Protein AF-A0A0K2UL37-F1 (afdb_monomer_lite)

Foldseek 3Di:
DDPDPDDPVVVVVVVVVVVVVPCPPDDDDDLDDLVVLVVVCVVPVPDDLCVVCVVSVHDSVSSVVSCVVVVHDDPCCVVPPPDDPVRVVVVVD

Structure (mmCIF, N/CA/C/O backbone):
data_AF-A0A0K2UL37-F1
#
_entry.id   AF-A0A0K2UL37-F1
#
loop_
_atom_site.group_PDB
_atom_site.id
_atom_site.type_symbol
_atom_site.label_atom_id
_atom_site.label_alt_id
_atom_site.label_comp_id
_atom_site.label_asym_id
_atom_site.label_entity_id
_atom_site.label_seq_id
_atom_site.pdbx_PDB_ins_code
_atom_site.Cartn_x
_atom_site.Cartn_y
_atom_site.Cartn_z
_atom_site.occupancy
_atom_site.B_iso_or_equiv
_atom_site.auth_seq_id
_atom_site.auth_comp_id
_atom_site.auth_asym_id
_atom_site.auth_atom_id
_atom_site.pdbx_PDB_model_num
ATOM 1 N N . MET A 1 1 ? 34.869 5.943 -34.498 1.00 49.66 1 MET A N 1
ATOM 2 C CA . MET A 1 1 ? 33.741 5.799 -33.548 1.00 49.66 1 MET A CA 1
ATOM 3 C C . MET A 1 1 ? 33.882 4.460 -32.839 1.00 49.66 1 MET A C 1
ATOM 5 O O . MET A 1 1 ? 34.079 3.466 -33.526 1.00 49.66 1 MET A O 1
ATOM 9 N N . LYS A 1 2 ? 33.864 4.424 -31.498 1.00 56.00 2 LYS A N 1
ATOM 10 C CA . LYS A 1 2 ? 33.973 3.166 -30.737 1.00 56.00 2 LYS A CA 1
ATOM 11 C C . LYS A 1 2 ? 32.758 2.294 -31.054 1.00 56.00 2 LYS A C 1
ATOM 13 O O . LYS A 1 2 ? 31.630 2.711 -30.803 1.00 56.00 2 LYS A O 1
ATOM 18 N N . ALA A 1 3 ? 32.993 1.120 -31.635 1.00 63.19 3 ALA A N 1
ATOM 19 C CA . ALA A 1 3 ? 31.954 0.128 -31.845 1.00 63.19 3 ALA A CA 1
ATOM 20 C C . ALA A 1 3 ? 31.399 -0.259 -30.472 1.00 63.19 3 ALA A C 1
ATOM 22 O O . ALA A 1 3 ? 32.119 -0.773 -29.619 1.00 63.19 3 ALA A O 1
ATOM 23 N N . LEU A 1 4 ? 30.128 0.050 -30.228 1.00 68.50 4 LEU A N 1
ATOM 24 C CA . LEU A 1 4 ? 29.424 -0.519 -29.092 1.00 68.50 4 LEU A CA 1
ATOM 25 C C . LEU A 1 4 ? 29.497 -2.044 -29.271 1.00 68.50 4 LEU A C 1
ATOM 27 O O . LEU A 1 4 ? 29.056 -2.539 -30.307 1.00 68.50 4 LEU A O 1
ATOM 31 N N . ASN A 1 5 ? 30.079 -2.772 -28.309 1.00 81.25 5 ASN A N 1
ATOM 32 C CA . ASN A 1 5 ? 30.146 -4.244 -28.277 1.00 81.25 5 ASN A CA 1
ATOM 33 C C . ASN A 1 5 ? 28.741 -4.835 -28.072 1.00 81.25 5 ASN A C 1
ATOM 35 O O . ASN A 1 5 ? 28.422 -5.449 -27.057 1.00 81.25 5 ASN A O 1
ATOM 39 N N . ILE A 1 6 ? 27.853 -4.574 -29.019 1.00 80.69 6 ILE A N 1
ATOM 40 C CA . ILE A 1 6 ? 26.446 -4.920 -28.978 1.00 80.69 6 ILE A CA 1
ATOM 41 C C . ILE A 1 6 ? 26.169 -5.730 -30.235 1.00 80.69 6 ILE A C 1
ATOM 43 O O . ILE A 1 6 ? 26.549 -5.351 -31.343 1.00 80.69 6 ILE A O 1
ATOM 47 N N . SER A 1 7 ? 25.499 -6.868 -30.068 1.00 85.81 7 SER A N 1
ATOM 48 C CA . SER A 1 7 ? 25.143 -7.712 -31.201 1.00 85.81 7 SER A CA 1
ATOM 49 C C . SER A 1 7 ? 24.210 -6.969 -32.163 1.00 85.81 7 SER A C 1
ATOM 51 O O . SER A 1 7 ? 23.356 -6.175 -31.752 1.00 85.81 7 SER A O 1
ATOM 53 N N . LYS A 1 8 ? 24.324 -7.273 -33.463 1.00 82.50 8 LYS A N 1
ATOM 54 C CA . LYS A 1 8 ? 23.437 -6.720 -34.502 1.00 82.50 8 LYS A CA 1
ATOM 55 C C . LYS A 1 8 ? 21.954 -6.923 -34.155 1.00 82.50 8 LYS A C 1
ATOM 57 O O . LYS A 1 8 ? 21.148 -6.025 -34.365 1.00 82.50 8 LYS A O 1
ATOM 62 N N . ALA A 1 9 ? 21.612 -8.057 -33.537 1.00 87.00 9 ALA A N 1
ATOM 63 C CA . ALA A 1 9 ? 20.255 -8.364 -33.087 1.00 87.00 9 ALA A CA 1
ATOM 64 C C . ALA A 1 9 ? 19.739 -7.376 -32.029 1.00 87.00 9 ALA A C 1
ATOM 66 O O . ALA A 1 9 ? 18.596 -6.925 -32.103 1.00 87.00 9 ALA A O 1
ATOM 67 N N . THR A 1 10 ? 20.573 -7.007 -31.057 1.00 83.81 10 THR A N 1
ATOM 68 C CA . THR A 1 10 ? 20.210 -6.014 -30.039 1.00 83.81 10 THR A CA 1
ATOM 69 C C . THR A 1 10 ? 20.060 -4.624 -30.658 1.00 83.81 10 THR A C 1
ATOM 71 O O . THR A 1 10 ? 19.115 -3.914 -30.323 1.00 83.81 10 THR A O 1
ATOM 74 N N . LEU A 1 11 ? 20.908 -4.266 -31.627 1.00 83.38 11 LEU A N 1
ATOM 75 C CA . LEU A 1 11 ? 20.780 -3.023 -32.398 1.00 83.38 11 LEU A CA 1
ATOM 76 C C . LEU A 1 11 ? 19.459 -2.952 -33.183 1.00 83.38 11 LEU A C 1
ATOM 78 O O . LEU A 1 11 ? 18.757 -1.944 -33.109 1.00 83.38 11 LEU A O 1
ATOM 82 N N . CYS A 1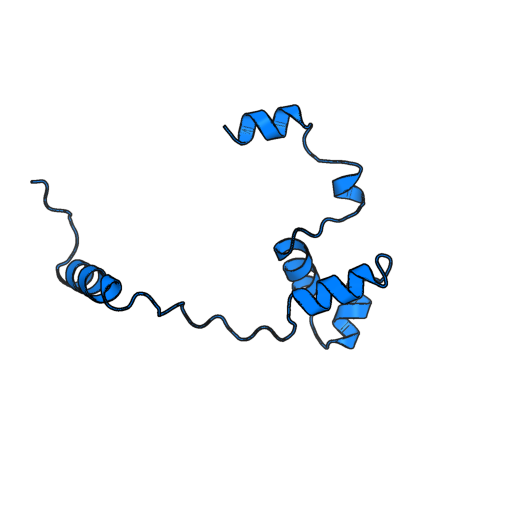 12 ? 19.075 -4.031 -33.871 1.00 82.06 12 CYS A N 1
ATOM 83 C CA . CYS A 1 12 ? 17.789 -4.123 -34.569 1.00 82.06 12 CYS A CA 1
ATOM 84 C C . CYS A 1 12 ? 16.600 -4.022 -33.603 1.00 82.06 12 CYS A C 1
ATOM 86 O O . CYS A 1 12 ? 15.647 -3.304 -33.888 1.00 82.06 12 CYS A O 1
ATOM 88 N N . ARG A 1 13 ? 16.663 -4.677 -32.435 1.00 80.25 13 ARG A N 1
ATOM 89 C CA . ARG A 1 13 ? 15.608 -4.575 -31.410 1.00 80.25 13 ARG A CA 1
ATOM 90 C C . ARG A 1 13 ? 15.452 -3.154 -30.882 1.00 80.25 13 ARG A C 1
ATOM 92 O O . ARG A 1 13 ? 14.324 -2.703 -30.766 1.00 80.25 13 ARG A O 1
ATOM 99 N N . ILE A 1 14 ? 16.555 -2.456 -30.605 1.00 78.94 14 ILE A N 1
ATOM 100 C CA . ILE A 1 14 ? 16.529 -1.059 -30.139 1.00 78.94 14 ILE A CA 1
ATOM 101 C C . ILE A 1 14 ? 15.963 -0.134 -31.223 1.00 78.94 14 ILE A C 1
ATOM 103 O O . ILE A 1 14 ? 15.172 0.761 -30.930 1.00 78.94 14 ILE A O 1
ATOM 107 N N . ARG A 1 15 ? 16.355 -0.349 -32.485 1.00 77.56 15 ARG A N 1
ATOM 108 C CA . ARG A 1 15 ? 15.847 0.430 -33.620 1.00 77.56 15 ARG A CA 1
ATOM 109 C C . ARG A 1 15 ? 14.343 0.228 -33.810 1.00 77.56 15 ARG A C 1
ATOM 111 O O . ARG A 1 15 ? 13.631 1.207 -33.990 1.00 77.56 15 ARG A O 1
ATOM 118 N N . ASN A 1 16 ? 13.866 -1.010 -33.697 1.00 73.75 16 ASN A N 1
ATOM 119 C CA . ASN A 1 16 ? 12.451 -1.343 -33.856 1.00 73.75 16 ASN A CA 1
ATOM 120 C C . ASN A 1 16 ? 11.619 -0.959 -32.619 1.00 73.75 16 ASN A C 1
ATOM 122 O O . ASN A 1 16 ? 10.477 -0.545 -32.764 1.00 73.75 16 ASN A O 1
ATOM 126 N N . SER A 1 17 ? 12.188 -1.005 -31.407 1.00 65.19 17 SER A N 1
ATOM 127 C CA . SER A 1 17 ? 11.481 -0.600 -30.184 1.00 65.19 17 SER A CA 1
ATOM 128 C C . SER A 1 17 ? 11.197 0.898 -30.116 1.00 65.19 17 SER A C 1
ATOM 130 O O . SER A 1 17 ? 10.303 1.299 -29.388 1.00 65.19 17 SER A O 1
ATOM 132 N N . LYS A 1 18 ? 11.945 1.729 -30.855 1.00 62.75 18 LYS A N 1
ATOM 133 C CA . LYS A 1 18 ? 11.645 3.164 -30.987 1.00 62.75 18 LYS A CA 1
ATOM 134 C C . LYS A 1 18 ? 10.451 3.453 -31.905 1.00 62.75 18 LYS A C 1
ATOM 136 O O . LYS A 1 18 ? 9.935 4.556 -31.861 1.00 62.75 18 LYS A O 1
ATOM 141 N N . ALA A 1 19 ? 10.030 2.492 -32.730 1.00 59.94 19 ALA A N 1
ATOM 142 C CA . ALA A 1 19 ? 8.810 2.599 -33.533 1.00 59.94 19 ALA A CA 1
ATOM 143 C C . ALA A 1 19 ? 7.565 2.083 -32.778 1.00 59.94 19 ALA A C 1
ATOM 145 O O . ALA A 1 19 ? 6.445 2.449 -33.110 1.00 59.94 19 ALA A O 1
ATOM 146 N N . ASP A 1 20 ? 7.764 1.253 -31.748 1.00 58.69 20 ASP A N 1
ATOM 147 C CA . ASP A 1 20 ? 6.733 0.716 -30.852 1.00 58.69 20 ASP A CA 1
ATOM 148 C C . ASP A 1 20 ? 6.714 1.509 -29.520 1.00 58.69 20 ASP A C 1
ATOM 150 O O . ASP A 1 20 ? 6.987 0.947 -28.456 1.00 58.69 20 ASP A O 1
ATOM 154 N N . GLU A 1 21 ? 6.428 2.818 -29.540 1.00 56.91 21 GLU A N 1
ATOM 155 C CA . GLU A 1 21 ? 6.468 3.657 -28.320 1.00 56.91 21 GLU A CA 1
ATOM 156 C C . GLU A 1 21 ? 5.473 3.242 -27.210 1.00 56.91 21 GLU A C 1
ATOM 158 O O . GLU A 1 21 ? 5.640 3.654 -26.066 1.00 56.91 21 GLU A O 1
ATOM 163 N N . ASP A 1 22 ? 4.512 2.346 -27.471 1.00 55.41 22 ASP A N 1
ATOM 164 C CA . ASP A 1 22 ? 3.376 2.116 -26.561 1.00 55.41 22 ASP A CA 1
ATOM 165 C C . ASP A 1 22 ? 3.217 0.704 -25.977 1.00 55.41 22 ASP A C 1
ATOM 167 O O . ASP A 1 22 ? 2.227 0.400 -25.303 1.00 55.41 22 ASP A O 1
ATOM 171 N N . LYS A 1 23 ? 4.189 -0.201 -26.138 1.00 59.03 23 LYS A N 1
ATOM 172 C CA . LYS A 1 23 ? 4.089 -1.536 -25.511 1.00 59.03 23 LYS A CA 1
ATOM 173 C C . LYS A 1 23 ? 4.605 -1.515 -24.073 1.00 59.03 23 LYS A C 1
ATOM 175 O O . LYS A 1 23 ? 5.578 -2.189 -23.719 1.00 59.03 23 LYS A O 1
ATOM 180 N N . LEU A 1 24 ? 3.904 -0.781 -23.204 1.00 61.88 24 LEU A N 1
ATOM 181 C CA . LEU A 1 24 ? 3.979 -0.986 -21.758 1.00 61.88 24 LEU A CA 1
ATOM 182 C C . LEU A 1 24 ? 3.691 -2.466 -21.488 1.00 61.88 24 LEU A C 1
ATOM 184 O O . LEU A 1 24 ? 2.561 -2.925 -21.652 1.00 61.88 24 LEU A O 1
ATOM 188 N N . LYS A 1 25 ? 4.726 -3.227 -21.100 1.00 58.84 25 LYS A N 1
ATOM 189 C CA . LYS A 1 25 ? 4.605 -4.645 -20.732 1.00 58.84 25 LYS A CA 1
ATOM 190 C C . LYS A 1 25 ? 3.368 -4.817 -19.858 1.00 58.84 25 LYS A C 1
ATOM 192 O O . LYS A 1 25 ? 3.311 -4.235 -18.772 1.00 58.84 25 LYS A O 1
ATOM 197 N N . SER A 1 26 ? 2.399 -5.592 -20.345 1.00 56.78 26 SER A N 1
ATOM 198 C CA . SER A 1 26 ? 1.108 -5.819 -19.702 1.00 56.78 26 SER A CA 1
ATOM 199 C C . SER A 1 26 ? 1.316 -6.141 -18.222 1.00 56.78 26 SER A C 1
ATOM 201 O O . SER A 1 26 ? 1.751 -7.239 -17.857 1.00 56.78 26 SER A O 1
ATOM 203 N N . ARG A 1 27 ? 1.066 -5.166 -17.342 1.00 62.78 27 ARG A N 1
ATOM 204 C CA . ARG A 1 27 ? 1.106 -5.416 -15.902 1.00 62.78 27 ARG A CA 1
ATOM 205 C C . ARG A 1 27 ? -0.028 -6.376 -15.584 1.00 62.78 27 ARG A C 1
ATOM 207 O O . ARG A 1 27 ? -1.156 -6.174 -16.021 1.00 62.78 27 ARG A O 1
ATOM 214 N N . ARG A 1 28 ? 0.273 -7.411 -14.795 1.00 71.19 28 ARG A N 1
ATOM 215 C CA . ARG A 1 28 ? -0.739 -8.359 -14.321 1.00 71.19 28 ARG A CA 1
ATOM 216 C C . ARG A 1 28 ? -1.911 -7.575 -13.705 1.00 71.19 28 ARG A C 1
ATOM 218 O O . ARG A 1 28 ? -1.647 -6.692 -12.877 1.00 71.19 28 ARG A O 1
ATOM 225 N N . PRO A 1 29 ? -3.169 -7.878 -14.075 1.00 68.44 29 PRO A N 1
ATOM 226 C CA . PRO A 1 29 ? -4.326 -7.168 -13.550 1.00 68.44 29 PRO A CA 1
ATOM 227 C C . PRO A 1 29 ? -4.301 -7.171 -12.024 1.00 68.44 29 PRO A C 1
ATOM 229 O O . PRO A 1 29 ? -4.123 -8.213 -11.384 1.00 68.44 29 PRO A O 1
ATOM 232 N N . THR A 1 30 ? -4.429 -5.989 -11.427 1.00 69.81 30 THR A N 1
ATOM 233 C CA . THR A 1 30 ? -4.456 -5.866 -9.969 1.00 69.81 30 THR A CA 1
ATOM 234 C C . THR A 1 30 ? -5.904 -5.997 -9.513 1.00 69.81 30 THR A C 1
ATOM 236 O O . THR A 1 30 ? -6.758 -5.263 -9.991 1.00 69.81 30 THR A O 1
ATOM 239 N N . LYS A 1 31 ? -6.188 -6.907 -8.572 1.00 78.81 31 LYS A N 1
ATOM 240 C CA . LYS A 1 31 ? -7.557 -7.167 -8.077 1.00 78.81 31 LYS A CA 1
ATOM 241 C C . LYS A 1 31 ? -8.245 -5.955 -7.434 1.00 78.81 31 LYS A C 1
ATOM 243 O O . LYS A 1 31 ? -9.450 -5.987 -7.236 1.00 78.81 31 LYS A O 1
ATOM 248 N N . VAL A 1 32 ? -7.485 -4.936 -7.031 1.00 83.44 32 VAL A N 1
ATOM 249 C CA . VAL A 1 32 ? -8.007 -3.734 -6.371 1.00 83.44 32 VAL A CA 1
ATOM 250 C C . VAL A 1 32 ? -7.247 -2.527 -6.894 1.00 83.44 32 VAL A C 1
ATOM 252 O O . VAL A 1 32 ? -6.007 -2.525 -6.872 1.00 83.44 32 VAL A O 1
ATOM 255 N N . LYS A 1 33 ? -7.989 -1.510 -7.338 1.00 87.00 33 LYS A N 1
ATOM 256 C CA . LYS A 1 33 ? -7.415 -0.241 -7.776 1.00 87.00 33 LYS A CA 1
ATOM 257 C C . LYS A 1 33 ? -6.843 0.531 -6.580 1.00 87.00 33 LYS A C 1
ATOM 259 O O . LYS A 1 33 ? -7.439 0.521 -5.502 1.00 87.00 33 LYS A O 1
ATOM 264 N N . PRO A 1 34 ? -5.686 1.192 -6.731 1.00 86.38 34 PRO A N 1
ATOM 265 C CA . PRO A 1 34 ? -5.119 2.025 -5.676 1.00 86.38 34 PRO A CA 1
ATOM 266 C C . PRO A 1 34 ? -6.093 3.125 -5.212 1.00 86.38 34 PRO A C 1
ATOM 268 O O . PRO A 1 34 ? -6.229 3.332 -4.008 1.00 86.38 34 PRO A O 1
ATOM 271 N N . GLU A 1 35 ? -6.825 3.762 -6.133 1.00 87.81 35 GLU A N 1
ATOM 272 C CA . GLU A 1 35 ? -7.789 4.833 -5.823 1.00 87.81 35 GLU A CA 1
ATOM 273 C C . GLU A 1 35 ? -8.878 4.390 -4.835 1.00 87.81 35 GLU A C 1
ATOM 275 O O . GLU A 1 35 ? -9.091 5.056 -3.826 1.00 87.81 35 GLU A O 1
ATOM 280 N N . GLU A 1 36 ? -9.485 3.216 -5.048 1.00 89.38 36 GLU A N 1
A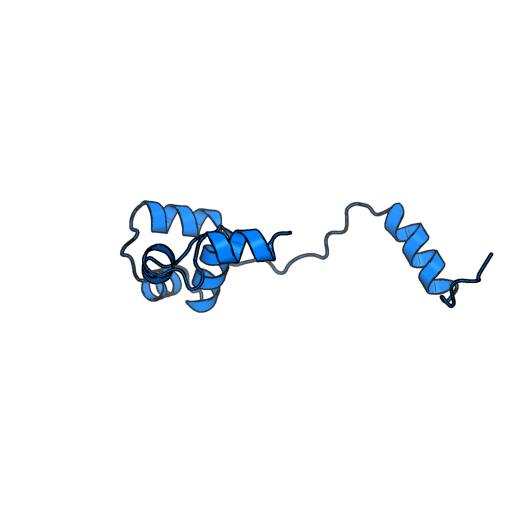TOM 281 C CA . GLU A 1 36 ? -10.508 2.658 -4.145 1.00 89.38 36 GLU A CA 1
ATOM 282 C C . GLU A 1 36 ? -9.981 2.422 -2.725 1.00 89.38 36 GLU A C 1
ATOM 284 O O . GLU A 1 36 ? -10.720 2.470 -1.737 1.00 89.38 36 GLU A O 1
ATOM 289 N N . ILE A 1 37 ? -8.694 2.086 -2.614 1.00 88.94 37 ILE A N 1
ATOM 290 C CA . ILE A 1 37 ? -8.047 1.915 -1.318 1.00 88.94 37 ILE A CA 1
ATOM 291 C C . ILE A 1 37 ? -7.916 3.290 -0.673 1.00 88.94 37 ILE A C 1
ATOM 293 O O . ILE A 1 37 ? -8.339 3.461 0.466 1.00 88.94 37 ILE A O 1
ATOM 297 N N . MET A 1 38 ? -7.389 4.278 -1.397 1.00 87.94 38 MET A N 1
ATOM 298 C CA . MET A 1 38 ? -7.238 5.637 -0.878 1.00 87.94 38 MET A CA 1
ATOM 299 C C . MET A 1 38 ? -8.569 6.202 -0.377 1.00 87.94 38 MET A C 1
ATOM 301 O O . MET A 1 38 ? -8.631 6.681 0.751 1.00 87.94 38 MET A O 1
ATOM 305 N N . GLU A 1 39 ? -9.632 6.104 -1.168 1.00 90.06 39 GLU A N 1
ATOM 306 C CA . GLU A 1 39 ? -10.956 6.601 -0.795 1.00 90.06 39 GLU A CA 1
ATOM 307 C C . GLU A 1 39 ? -11.485 5.922 0.477 1.00 90.06 39 GLU A C 1
ATOM 309 O O . GLU A 1 39 ? -11.890 6.589 1.428 1.00 90.06 39 GLU A O 1
ATOM 314 N N . ALA A 1 40 ? -11.362 4.596 0.577 1.00 89.94 40 ALA A N 1
ATOM 315 C CA . ALA A 1 40 ? -11.809 3.866 1.758 1.00 89.94 40 ALA A CA 1
ATOM 316 C C . ALA A 1 40 ? -11.065 4.254 3.050 1.00 89.94 40 ALA A C 1
ATOM 318 O O . ALA A 1 40 ? -11.663 4.222 4.130 1.00 89.94 40 ALA A O 1
ATOM 319 N N . PHE A 1 41 ? -9.773 4.586 2.951 1.00 88.94 41 PHE A N 1
ATOM 320 C CA . PHE A 1 41 ? -8.966 5.042 4.088 1.00 88.94 41 PHE A CA 1
ATOM 321 C C . PHE A 1 41 ? -9.081 6.553 4.341 1.00 88.94 41 PHE A C 1
ATOM 323 O O . PHE A 1 41 ? -8.799 6.976 5.456 1.00 88.94 41 PHE A O 1
ATOM 330 N N . LYS A 1 42 ? -9.549 7.353 3.373 1.00 87.94 42 LYS A N 1
ATOM 331 C CA . LYS A 1 42 ? -9.963 8.747 3.610 1.00 87.94 42 LYS A CA 1
ATOM 332 C C . LYS A 1 42 ? -11.234 8.804 4.456 1.00 87.94 42 LYS A C 1
ATOM 334 O O . LYS A 1 42 ? -11.275 9.548 5.426 1.00 87.94 42 LYS A O 1
ATOM 339 N N . VAL A 1 43 ? -12.233 7.977 4.131 1.00 90.75 43 VAL A N 1
ATOM 340 C CA . VAL A 1 43 ? -13.497 7.918 4.889 1.00 90.75 43 VAL A CA 1
ATOM 341 C C . VAL A 1 43 ? -13.276 7.357 6.297 1.00 90.75 43 VAL A C 1
ATOM 343 O O . VAL A 1 43 ? -13.899 7.809 7.247 1.00 90.75 43 VAL A O 1
ATOM 346 N N . ASN A 1 44 ? -12.397 6.359 6.449 1.00 88.38 44 ASN A N 1
ATOM 347 C CA . ASN A 1 44 ? -12.130 5.717 7.739 1.00 88.38 44 ASN A CA 1
ATOM 348 C C . ASN A 1 44 ? -10.625 5.459 7.944 1.00 88.38 44 ASN A C 1
ATOM 350 O O . ASN A 1 44 ? -10.164 4.328 7.730 1.00 88.38 44 ASN A O 1
ATOM 354 N N . PRO A 1 45 ? -9.850 6.462 8.395 1.00 85.25 45 PRO A N 1
ATOM 355 C CA . PRO A 1 45 ? -8.393 6.348 8.522 1.00 85.25 45 PRO A CA 1
ATOM 356 C C . PRO A 1 45 ? -7.947 5.348 9.598 1.00 85.25 45 PRO A C 1
ATOM 358 O O . PRO A 1 45 ? -6.883 4.743 9.483 1.00 85.25 45 PRO A O 1
ATOM 361 N N . THR A 1 46 ? -8.776 5.107 10.616 1.00 87.31 46 THR A N 1
ATOM 362 C CA . THR A 1 46 ? -8.508 4.167 11.722 1.00 87.31 46 THR A CA 1
ATOM 363 C C . THR A 1 46 ? -8.806 2.705 11.375 1.00 87.31 46 THR A C 1
ATOM 365 O O . THR A 1 46 ? -8.518 1.791 12.156 1.00 87.31 46 THR A O 1
ATOM 368 N N . LYS A 1 47 ? -9.374 2.433 10.194 1.00 89.62 47 LYS A N 1
ATOM 369 C CA . LYS A 1 47 ? -9.725 1.075 9.769 1.00 89.62 47 LYS A CA 1
ATOM 370 C C . LYS A 1 47 ? -8.472 0.204 9.638 1.00 89.62 47 LYS A C 1
ATOM 372 O O . LYS A 1 47 ? -7.503 0.566 8.985 1.00 89.62 47 LYS A O 1
ATOM 377 N N . LYS A 1 48 ? -8.494 -1.014 10.192 1.00 91.06 48 LYS A N 1
ATOM 378 C CA . LYS A 1 48 ? -7.368 -1.956 10.045 1.00 91.06 48 LYS A CA 1
ATOM 379 C C . LYS A 1 48 ? -7.228 -2.441 8.594 1.00 91.06 48 LYS A C 1
ATOM 381 O O . LYS A 1 48 ? -8.188 -2.946 8.005 1.00 91.06 48 LYS A O 1
ATOM 386 N N . ILE A 1 49 ? -6.003 -2.398 8.059 1.00 91.44 49 ILE A N 1
ATOM 387 C CA . ILE A 1 49 ? -5.655 -2.882 6.705 1.00 91.44 49 ILE A CA 1
ATOM 388 C C . ILE A 1 49 ? -6.059 -4.345 6.497 1.00 91.44 49 ILE A C 1
ATOM 390 O O . ILE A 1 49 ? -6.597 -4.701 5.449 1.00 91.44 49 ILE A O 1
ATOM 394 N N . SER A 1 50 ? -5.861 -5.191 7.510 1.00 92.62 50 SER A N 1
ATOM 395 C CA . SER A 1 50 ? -6.254 -6.602 7.470 1.00 92.62 50 SER A CA 1
ATOM 396 C C . SER A 1 50 ? -7.764 -6.788 7.282 1.00 92.62 50 SER A C 1
ATOM 398 O O . SER A 1 50 ? -8.181 -7.627 6.486 1.00 92.62 50 SER A O 1
ATOM 400 N N . LYS A 1 51 ? -8.592 -5.970 7.947 1.00 93.88 51 LYS A N 1
ATOM 401 C CA . LYS A 1 51 ? -10.059 -6.000 7.813 1.00 93.88 51 LYS A CA 1
ATOM 402 C C . LYS A 1 51 ? -10.497 -5.575 6.408 1.00 93.88 51 LYS A C 1
ATOM 404 O O . LYS A 1 51 ? -11.387 -6.196 5.832 1.00 93.88 51 LYS A O 1
ATOM 409 N N . TYR A 1 52 ? -9.847 -4.559 5.834 1.00 92.56 52 TYR A N 1
ATOM 410 C CA . TYR A 1 52 ? -10.093 -4.145 4.448 1.00 92.56 52 TYR A CA 1
ATOM 411 C C . TYR A 1 52 ? -9.712 -5.248 3.446 1.00 92.56 52 TYR A C 1
ATOM 413 O O . TYR A 1 52 ? -10.511 -5.588 2.574 1.00 92.56 52 TYR A O 1
ATOM 421 N N . GLY A 1 53 ? -8.533 -5.856 3.615 1.00 92.00 53 GLY A N 1
ATOM 422 C CA . GLY A 1 53 ? -8.063 -6.956 2.770 1.00 92.00 53 GLY A CA 1
ATOM 423 C C . GLY A 1 53 ? -9.014 -8.154 2.774 1.00 92.00 53 GLY A C 1
ATOM 424 O O . GLY A 1 53 ? -9.392 -8.632 1.705 1.00 92.00 53 GLY A O 1
ATOM 425 N N . LYS A 1 54 ? -9.497 -8.569 3.957 1.00 93.69 54 LYS A N 1
ATOM 426 C CA . LYS A 1 54 ? -10.508 -9.634 4.086 1.00 93.69 54 LYS A CA 1
ATOM 427 C C . LYS A 1 54 ? -11.779 -9.319 3.282 1.0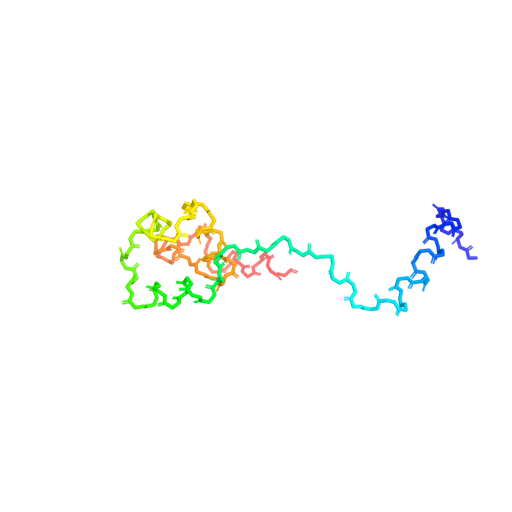0 93.69 54 LYS A C 1
ATOM 429 O O . LYS A 1 54 ? -12.209 -10.160 2.499 1.00 93.69 54 LYS A O 1
ATOM 434 N N . LYS A 1 55 ? -12.327 -8.097 3.392 1.00 93.06 55 LYS A N 1
ATOM 435 C CA . LYS A 1 55 ? -13.539 -7.677 2.653 1.00 93.06 55 LYS A CA 1
ATOM 436 C C . LYS A 1 55 ? -13.349 -7.732 1.133 1.00 93.06 55 LYS A C 1
ATOM 438 O O . LYS A 1 55 ? -14.245 -8.165 0.420 1.00 93.06 55 LYS A O 1
ATOM 443 N N . LYS A 1 56 ? -12.187 -7.300 0.635 1.00 91.00 56 LYS A N 1
ATOM 444 C CA . LYS A 1 56 ? -11.869 -7.278 -0.805 1.00 91.00 56 LYS A CA 1
ATOM 445 C C . LYS A 1 56 ? -11.248 -8.591 -1.314 1.00 91.00 56 LYS A C 1
ATOM 447 O O . LYS A 1 56 ? -10.842 -8.646 -2.468 1.00 91.00 56 LYS A O 1
ATOM 452 N N . LYS A 1 57 ? -11.161 -9.644 -0.484 1.00 91.69 57 LYS A N 1
ATOM 453 C CA . LYS A 1 57 ? -10.503 -10.931 -0.804 1.00 91.69 57 LYS A CA 1
ATOM 454 C C . LYS A 1 57 ? -9.060 -10.760 -1.313 1.00 91.69 57 LYS A C 1
ATOM 456 O O . LYS A 1 57 ? -8.612 -11.440 -2.238 1.00 91.69 57 LYS A O 1
ATOM 461 N N . VAL A 1 58 ? -8.323 -9.830 -0.705 1.00 91.44 58 VAL A N 1
ATOM 462 C CA . VAL A 1 58 ? -6.926 -9.524 -1.033 1.00 91.44 58 VAL A CA 1
ATOM 463 C C . VAL A 1 58 ? -6.060 -9.605 0.219 1.00 91.44 58 VAL A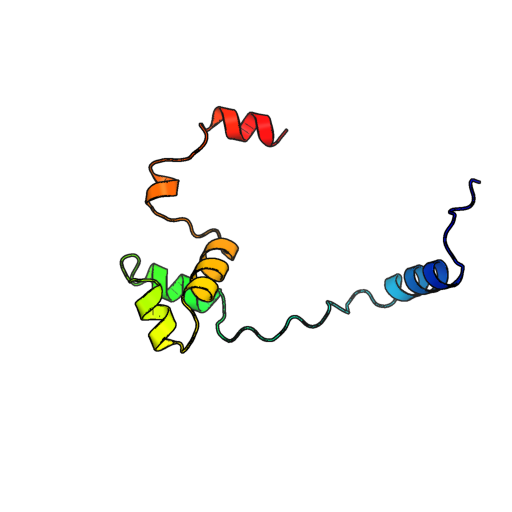 C 1
ATOM 465 O O . VAL A 1 58 ? -6.446 -9.171 1.302 1.00 91.44 58 VAL A O 1
ATOM 468 N N . HIS A 1 59 ? -4.848 -10.139 0.068 1.00 93.31 59 HIS A N 1
ATOM 469 C CA . HIS A 1 59 ? -3.886 -10.203 1.160 1.00 93.31 59 HIS A CA 1
ATOM 470 C C . HIS A 1 59 ? -3.514 -8.797 1.667 1.00 93.31 59 HIS A C 1
ATOM 472 O O . HIS A 1 59 ? -3.320 -7.861 0.886 1.00 93.31 59 HIS A O 1
ATOM 478 N N . TRP A 1 60 ? -3.369 -8.641 2.985 1.00 91.06 60 TRP A N 1
ATOM 479 C CA . TRP A 1 60 ? -3.125 -7.345 3.633 1.00 91.06 60 TRP A CA 1
ATOM 480 C C . TRP A 1 60 ? -1.864 -6.641 3.104 1.00 91.06 60 TRP A C 1
ATOM 482 O O . TRP A 1 60 ? -1.836 -5.414 2.989 1.00 91.06 60 TRP A O 1
ATOM 492 N N . SER A 1 61 ? -0.837 -7.408 2.720 1.00 91.44 61 SER A N 1
ATOM 493 C CA . SER A 1 61 ? 0.408 -6.858 2.174 1.00 91.44 61 SER A CA 1
ATOM 494 C C . SER A 1 61 ? 0.204 -6.167 0.821 1.00 91.44 61 SER A C 1
ATOM 496 O O . SER A 1 61 ? 0.857 -5.159 0.556 1.00 91.44 61 SER A O 1
ATOM 498 N N . THR A 1 62 ? -0.730 -6.640 -0.010 1.00 91.12 62 THR A N 1
ATOM 499 C CA . THR A 1 62 ? -1.085 -6.003 -1.288 1.00 91.12 62 THR A CA 1
ATOM 500 C C . THR A 1 62 ? -1.749 -4.652 -1.049 1.00 91.12 62 THR A C 1
ATOM 502 O O . THR A 1 62 ? -1.373 -3.664 -1.677 1.00 91.12 62 THR A O 1
ATOM 505 N N . VAL A 1 63 ? -2.666 -4.581 -0.081 1.00 91.19 63 VAL A N 1
ATOM 506 C CA . VAL A 1 63 ? -3.314 -3.322 0.319 1.00 91.19 63 VAL A CA 1
ATOM 507 C C . VAL A 1 63 ? -2.260 -2.330 0.822 1.00 91.19 63 VAL A C 1
ATOM 509 O O . VAL A 1 63 ? -2.192 -1.203 0.341 1.00 91.19 63 VAL A O 1
ATOM 512 N N . GLY A 1 64 ? -1.354 -2.768 1.703 1.00 90.00 64 GLY A N 1
ATOM 513 C CA . GLY A 1 64 ? -0.266 -1.926 2.211 1.00 90.00 64 GLY A CA 1
ATOM 514 C C . GLY A 1 64 ? 0.767 -1.506 1.154 1.00 90.00 64 GLY A C 1
ATOM 515 O O . GLY A 1 64 ? 1.388 -0.451 1.288 1.00 90.00 64 GLY A O 1
ATOM 516 N N . LYS A 1 65 ? 0.988 -2.304 0.101 1.00 89.38 65 LYS A N 1
ATOM 517 C CA . LYS A 1 65 ? 1.809 -1.902 -1.057 1.00 89.38 65 LYS A CA 1
ATOM 518 C C . LYS A 1 65 ? 1.113 -0.803 -1.861 1.00 89.38 65 LYS A C 1
ATOM 520 O O . LYS A 1 65 ? 1.766 0.171 -2.218 1.00 89.38 65 LYS A O 1
ATOM 525 N N . ASN A 1 66 ? -0.190 -0.928 -2.103 1.00 90.25 66 ASN A N 1
ATOM 526 C CA . ASN A 1 66 ? -0.952 0.077 -2.844 1.00 90.25 66 ASN A CA 1
ATOM 527 C C . ASN A 1 66 ? -1.069 1.399 -2.075 1.00 90.25 66 ASN A C 1
ATOM 529 O O . ASN A 1 66 ? -0.825 2.439 -2.669 1.00 90.25 66 ASN A O 1
ATOM 533 N N . ILE A 1 67 ? -1.310 1.370 -0.758 1.00 89.06 67 ILE A N 1
ATOM 534 C CA . ILE A 1 67 ? -1.298 2.586 0.081 1.00 89.06 67 ILE A CA 1
ATOM 535 C C . ILE A 1 67 ? 0.034 3.332 -0.070 1.00 89.06 67 ILE A C 1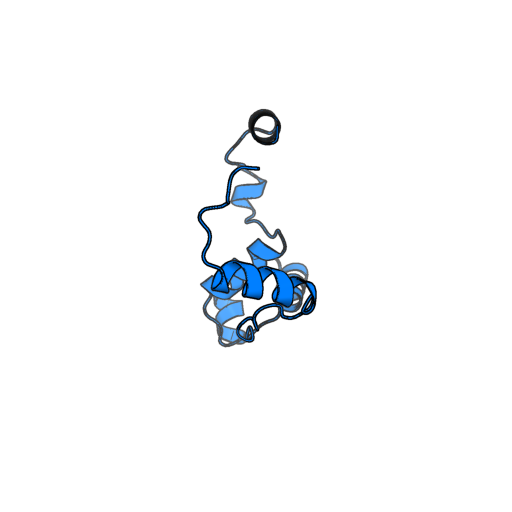
ATOM 537 O O . ILE A 1 67 ? 0.046 4.531 -0.326 1.00 89.06 67 ILE A O 1
ATOM 541 N N . ARG A 1 68 ? 1.162 2.612 0.012 1.00 87.62 68 ARG A N 1
ATOM 542 C CA . ARG A 1 68 ? 2.500 3.204 -0.145 1.00 87.62 68 ARG A CA 1
ATOM 543 C C . ARG A 1 68 ? 2.751 3.772 -1.540 1.00 87.62 68 ARG A C 1
ATOM 545 O O . ARG A 1 68 ? 3.386 4.814 -1.643 1.00 87.62 68 ARG A O 1
ATOM 552 N N . LYS A 1 69 ? 2.254 3.118 -2.596 1.00 86.75 69 LYS A N 1
ATOM 553 C CA . LYS A 1 69 ? 2.376 3.613 -3.979 1.00 86.75 69 LYS A CA 1
ATOM 554 C C . LYS A 1 69 ? 1.697 4.967 -4.184 1.00 86.75 69 LYS A C 1
ATOM 556 O O . LYS A 1 69 ? 2.201 5.764 -4.956 1.00 86.75 69 LYS A O 1
ATOM 561 N N . ILE A 1 70 ? 0.593 5.220 -3.484 1.00 87.75 70 ILE A N 1
ATOM 562 C CA . ILE A 1 70 ? -0.159 6.485 -3.552 1.00 87.75 70 ILE A CA 1
ATOM 563 C C . ILE A 1 70 ? 0.450 7.542 -2.604 1.00 87.75 70 ILE A C 1
ATOM 565 O O . ILE A 1 70 ? -0.066 8.641 -2.464 1.00 87.75 70 ILE A O 1
ATOM 569 N N . GLY A 1 71 ? 1.549 7.223 -1.911 1.00 84.50 71 GLY A N 1
ATOM 570 C CA . GLY A 1 71 ? 2.187 8.126 -0.950 1.00 84.50 71 GLY A CA 1
ATOM 571 C C . GLY A 1 71 ? 1.630 8.035 0.473 1.00 84.50 71 GLY A C 1
ATOM 572 O O . GLY A 1 71 ? 2.088 8.760 1.354 1.00 84.50 71 GLY A O 1
ATOM 573 N N . GLY A 1 72 ? 0.706 7.110 0.743 1.00 84.31 72 GLY A N 1
ATOM 574 C CA . GLY A 1 72 ? 0.195 6.865 2.086 1.00 84.31 72 GLY A CA 1
ATOM 575 C C . GLY A 1 72 ? 1.289 6.365 3.034 1.00 84.31 72 GLY A C 1
ATOM 576 O O . GLY A 1 72 ? 2.031 5.422 2.731 1.00 84.31 72 GLY A O 1
ATOM 577 N N . ARG A 1 73 ? 1.381 6.990 4.210 1.00 80.69 73 ARG A N 1
ATOM 578 C CA . ARG A 1 73 ? 2.340 6.655 5.272 1.00 80.69 73 ARG A CA 1
ATOM 579 C C . ARG A 1 73 ? 1.597 6.284 6.549 1.00 80.69 73 ARG A C 1
ATOM 581 O O . ARG A 1 73 ? 0.467 6.701 6.765 1.00 80.69 73 ARG A O 1
ATOM 588 N N . SER A 1 74 ? 2.233 5.483 7.399 1.00 74.56 74 SER A N 1
ATOM 589 C CA . SER A 1 74 ? 1.715 5.251 8.747 1.00 74.56 74 SER A CA 1
ATOM 590 C C . SER A 1 74 ? 1.895 6.503 9.603 1.00 74.56 74 SER A C 1
ATOM 592 O O . SER A 1 74 ? 2.928 7.164 9.490 1.00 74.56 74 SER A O 1
ATOM 594 N N . PHE A 1 75 ? 0.954 6.767 10.514 1.00 75.69 75 PHE A N 1
ATOM 595 C CA . PHE A 1 75 ? 1.047 7.865 11.487 1.00 75.69 75 PHE A CA 1
ATOM 596 C C . PHE A 1 75 ? 2.386 7.877 12.226 1.00 75.69 75 PHE A C 1
ATOM 598 O O . PHE A 1 75 ? 3.080 8.884 12.212 1.00 75.69 75 PHE A O 1
ATOM 605 N N . ARG A 1 76 ? 2.855 6.713 12.699 1.00 77.31 76 ARG A N 1
ATOM 606 C CA . ARG A 1 76 ? 4.178 6.580 13.335 1.00 77.31 76 ARG A CA 1
ATOM 607 C C . ARG A 1 76 ? 5.331 7.134 12.487 1.00 77.31 76 ARG A C 1
ATOM 609 O O . ARG A 1 76 ? 6.274 7.672 13.045 1.00 77.31 76 ARG A O 1
ATOM 616 N N . ARG A 1 77 ? 5.299 6.982 11.157 1.00 78.00 77 ARG A N 1
ATOM 617 C CA . ARG A 1 77 ? 6.352 7.507 10.262 1.00 78.00 77 ARG A CA 1
ATOM 618 C C . ARG A 1 77 ? 6.183 8.991 9.940 1.00 78.00 77 ARG A C 1
ATOM 620 O O . ARG A 1 77 ? 7.144 9.599 9.479 1.00 78.00 77 ARG A O 1
ATOM 627 N N . ILE A 1 78 ? 4.977 9.526 10.106 1.00 80.31 78 ILE A N 1
ATOM 628 C CA . ILE A 1 78 ? 4.686 10.954 9.965 1.00 80.31 78 ILE A CA 1
ATOM 629 C C . ILE A 1 78 ? 5.154 11.676 11.232 1.00 80.31 78 ILE A C 1
ATOM 631 O O . ILE A 1 78 ? 5.923 12.621 11.132 1.00 80.31 78 ILE A O 1
ATOM 635 N N . GLU A 1 79 ? 4.772 11.167 12.404 1.00 82.31 79 GLU A N 1
ATOM 636 C CA . GLU A 1 79 ? 5.124 11.730 13.713 1.00 82.31 79 GLU A CA 1
ATOM 637 C C . GLU A 1 79 ? 6.595 11.522 14.081 1.00 82.31 79 GLU A C 1
ATOM 639 O O . GLU A 1 79 ? 7.227 12.402 14.653 1.00 82.31 79 GLU A O 1
ATOM 644 N N . ARG A 1 80 ? 7.160 10.352 13.759 1.00 83.88 80 ARG A N 1
ATOM 645 C CA . ARG A 1 80 ? 8.560 10.010 14.046 1.00 83.88 80 ARG A CA 1
ATOM 646 C C . ARG A 1 80 ? 9.281 9.673 12.745 1.00 83.88 80 ARG A C 1
ATOM 648 O O . ARG A 1 80 ? 9.488 8.491 12.433 1.00 83.88 80 ARG A O 1
ATOM 655 N N . PRO A 1 81 ? 9.614 10.689 11.931 1.00 83.00 81 PRO A N 1
ATOM 656 C CA . PRO A 1 81 ? 10.392 10.469 10.726 1.00 83.00 81 PRO A CA 1
ATOM 657 C C . PRO A 1 81 ? 11.774 9.918 11.098 1.00 83.00 81 PRO A C 1
ATOM 659 O O . PRO A 1 81 ? 12.397 10.360 12.055 1.00 83.00 81 PRO A O 1
ATOM 662 N N . LEU A 1 82 ? 12.259 8.945 10.321 1.00 84.69 82 LEU A N 1
ATOM 663 C CA . LEU A 1 82 ? 13.563 8.306 10.559 1.00 84.69 82 LEU A CA 1
ATOM 664 C C . LEU A 1 8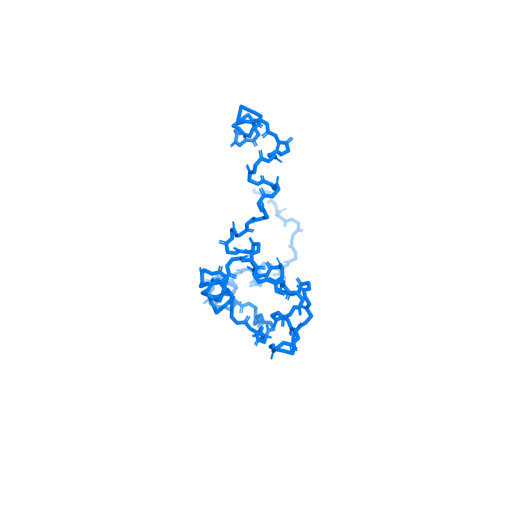2 ? 14.752 9.248 10.339 1.00 84.69 82 LEU A C 1
ATOM 666 O O . LEU A 1 82 ? 15.846 8.968 10.808 1.00 84.69 82 LEU A O 1
ATOM 670 N N . LEU A 1 83 ? 14.540 10.318 9.576 1.00 86.00 83 LEU A N 1
ATOM 671 C CA . LEU A 1 83 ? 15.550 11.309 9.237 1.00 86.00 83 LEU A CA 1
ATOM 672 C C . LEU A 1 83 ? 14.999 12.692 9.542 1.00 86.00 83 LEU A C 1
ATOM 674 O O . LEU A 1 83 ? 13.819 12.964 9.266 1.00 86.00 83 LEU A O 1
ATOM 678 N N . SER A 1 84 ? 15.870 13.563 10.043 1.00 84.38 84 SER A N 1
ATOM 679 C CA . SER A 1 84 ? 15.559 14.985 10.170 1.00 84.38 84 SER A CA 1
ATOM 680 C C . SER A 1 84 ? 15.328 15.604 8.787 1.00 84.38 84 SER A C 1
ATOM 682 O O . SER A 1 84 ? 15.752 15.059 7.764 1.00 84.38 84 SER A O 1
ATOM 684 N N . GLN A 1 85 ? 14.634 16.742 8.735 1.00 83.38 85 GLN A N 1
ATOM 685 C CA . GLN A 1 85 ? 14.376 17.460 7.481 1.00 83.38 85 GLN A CA 1
ATOM 686 C C . GLN A 1 85 ? 15.688 17.746 6.724 1.00 83.38 85 GLN A C 1
ATOM 688 O O . GLN A 1 85 ? 15.830 17.355 5.568 1.00 83.38 85 GLN A O 1
ATOM 693 N N . ARG A 1 86 ? 16.696 18.259 7.443 1.00 84.31 86 ARG A N 1
ATOM 694 C CA . ARG A 1 86 ? 18.044 18.559 6.936 1.00 84.31 86 ARG A CA 1
ATOM 695 C C . ARG A 1 86 ? 18.751 17.341 6.330 1.00 84.31 86 ARG A C 1
ATOM 697 O O . ARG A 1 86 ? 19.410 17.445 5.303 1.00 84.31 86 ARG A O 1
ATOM 704 N N . GLN A 1 87 ? 18.600 16.161 6.935 1.00 88.75 87 GLN A N 1
ATOM 705 C CA . GLN A 1 87 ? 19.178 14.919 6.402 1.00 88.75 87 GLN A CA 1
ATOM 706 C C . GLN A 1 87 ? 18.492 14.442 5.117 1.00 88.75 87 GLN A C 1
ATOM 708 O O . GLN A 1 87 ? 19.112 13.734 4.324 1.00 88.75 87 GLN A O 1
ATOM 713 N N . LYS A 1 88 ? 17.214 14.780 4.913 1.00 83.75 88 LYS A N 1
ATOM 714 C CA . LYS A 1 88 ? 16.510 14.462 3.663 1.00 83.75 88 LYS A CA 1
ATOM 715 C C . LYS A 1 88 ? 16.987 15.364 2.532 1.00 83.75 88 LYS A C 1
ATOM 717 O O . LYS A 1 88 ? 17.226 14.858 1.444 1.00 83.75 88 LYS A O 1
ATOM 722 N N . GLU A 1 89 ? 17.146 16.656 2.807 1.00 86.69 89 GLU A N 1
ATOM 723 C CA . GLU A 1 89 ? 17.616 17.655 1.838 1.00 86.69 89 GLU A CA 1
ATOM 724 C C . GLU A 1 89 ? 19.024 17.324 1.332 1.00 86.69 89 GLU A C 1
ATOM 726 O O . GLU A 1 89 ? 19.231 17.244 0.127 1.00 86.69 89 GLU A O 1
ATOM 731 N N . LEU A 1 90 ? 19.953 16.992 2.237 1.00 88.44 90 LEU A N 1
ATOM 732 C CA . LEU A 1 90 ? 21.327 16.605 1.881 1.00 88.44 90 LEU A CA 1
ATOM 733 C C . LEU A 1 90 ? 21.434 15.315 1.049 1.00 88.44 90 LEU A C 1
ATOM 735 O O . LEU A 1 90 ? 22.450 15.096 0.406 1.00 88.44 90 LEU A O 1
ATOM 739 N N . ARG A 1 91 ? 20.428 14.430 1.087 1.00 79.31 91 ARG A N 1
ATOM 740 C CA . ARG A 1 91 ? 20.407 13.183 0.294 1.00 79.31 91 ARG A CA 1
ATOM 741 C C . ARG A 1 91 ? 19.721 13.328 -1.065 1.00 79.31 91 ARG A C 1
ATOM 743 O O . ARG A 1 91 ? 19.750 12.378 -1.841 1.00 79.31 91 ARG A O 1
ATOM 750 N N . LEU A 1 92 ? 19.002 14.428 -1.279 1.00 74.25 92 LEU A N 1
ATOM 751 C CA . LEU A 1 92 ? 18.266 14.715 -2.513 1.00 74.25 92 LEU A CA 1
ATOM 752 C C . LEU A 1 92 ? 19.061 15.609 -3.480 1.00 74.25 92 LEU A C 1
ATOM 754 O O . LEU A 1 92 ? 18.598 15.806 -4.601 1.00 74.25 92 LEU A O 1
ATOM 758 N N . GLN A 1 93 ? 20.212 16.132 -3.043 1.00 53.97 93 GLN A N 1
ATOM 759 C CA . GLN A 1 93 ? 21.259 16.701 -3.899 1.00 53.97 93 GLN A CA 1
ATOM 760 C C . GLN A 1 93 ? 22.065 15.582 -4.559 1.00 53.97 93 GLN A C 1
ATOM 762 O O . GLN A 1 93 ? 22.429 15.763 -5.740 1.00 53.97 93 GLN A O 1
#

Organism: Lepeophtheirus salmonis (NCBI:txid72036)

Radius of gyration: 21.43 Å; chains: 1; bounding box: 48×30×49 Å

Sequence (93 aa):
MKALNISKATLCRIRNSKADEDKLKSRRPTKVKPEEIMEAFKVNPTKKISKYGKKKKVHWSTVGKNIRKIGGRSFRRIERPLLSQRQKELRLQ

pLDDT: mean 80.92, std 11.36, range [49.66, 93.88]

Secondary structure (DSSP, 8-state):
-------HHHHHHHHHHTT-TT----PPPPSS-HHHHHHHHHH-TTS-HHHHHHHTT--HHHHHHHHHHTT---HHHHHS-SS-HHHHHHHH-